Protein AF-A0A166L771-F1 (afdb_monomer_lite)

Radius of gyration: 50.21 Å; chains: 1; bounding box: 89×80×130 Å

Foldseek 3Di:
DDDDDDDDDDDDDDDPPPVCVVVVVVVCVVCVVVVVVVCCVVVVCVPPVVVVVVVVVVVVVVVVVVVVVVVVVVVVVVVVVVVVVVVVCVQLVVLVVVLVVLLVVLVVLLVVLVVVLVVLVVVLVVDPPSPVVNVVSNVVSVVVNVVSVVVSVVSVVDDSVPDPPVVPD

pLDDT: mean 78.98, std 18.2, range [34.75, 98.12]

Secondary structure (DSSP, 8-state):
---------------THHHHHHHHHHHHHHHHHHHHHHHHHHHHTTT-HHHHHHHHHHHHHHHHHHHHHHHHHHHHHHHHHHHHHHHHHHHHHHHHHHHHHHHHHHHHHHHHHHHHHHHHHHHHHHSTT-HHHHHHHHHHHHHHHHHHHHHHHHHHH-------GGG--

Structure (mmCIF, N/CA/C/O backbone):
data_AF-A0A166L771-F1
#
_entry.id   AF-A0A166L771-F1
#
loop_
_atom_site.group_PDB
_atom_site.id
_atom_site.type_symbol
_atom_site.label_atom_id
_atom_site.label_alt_id
_atom_site.label_comp_id
_atom_site.label_asym_id
_atom_site.label_entity_id
_atom_site.label_seq_id
_atom_site.pdbx_PDB_ins_code
_atom_site.Cartn_x
_atom_site.Cartn_y
_atom_site.Cartn_z
_atom_site.occupancy
_atom_site.B_iso_or_equiv
_atom_site.auth_seq_id
_atom_site.auth_comp_id
_atom_site.auth_asym_id
_atom_site.auth_atom_id
_atom_site.pdbx_PDB_model_num
ATOM 1 N N . MET A 1 1 ? -26.378 -66.349 101.270 1.00 37.62 1 MET A N 1
ATOM 2 C CA . MET A 1 1 ? -26.365 -66.558 99.804 1.00 37.62 1 MET A CA 1
ATOM 3 C C . MET A 1 1 ? -27.654 -65.952 99.250 1.00 37.62 1 MET A C 1
ATOM 5 O O . MET A 1 1 ? -28.651 -66.052 99.949 1.00 37.62 1 MET A O 1
ATOM 9 N N . LYS A 1 2 ? -27.651 -65.126 98.192 1.00 38.16 2 LYS A N 1
ATOM 10 C CA . LYS A 1 2 ? -27.269 -65.423 96.789 1.00 38.16 2 LYS A CA 1
ATOM 11 C C . LYS A 1 2 ? -28.166 -66.510 96.173 1.00 38.16 2 LYS A C 1
ATOM 13 O O . LYS A 1 2 ? -28.308 -67.548 96.805 1.00 38.16 2 LYS A O 1
ATOM 18 N N . ASP A 1 3 ? -28.743 -66.363 94.982 1.00 38.91 3 ASP A N 1
ATOM 19 C CA . ASP A 1 3 ? -28.761 -65.245 94.015 1.00 38.91 3 ASP A CA 1
ATOM 20 C C . ASP A 1 3 ? -30.059 -65.329 93.162 1.00 38.91 3 ASP A C 1
ATOM 22 O O . ASP A 1 3 ? -30.835 -66.270 93.301 1.00 38.91 3 ASP A O 1
ATOM 26 N N . ASN A 1 4 ? -30.256 -64.317 92.310 1.00 41.09 4 ASN A N 1
ATOM 27 C CA . ASN A 1 4 ? -31.117 -64.187 91.107 1.00 41.09 4 ASN A CA 1
ATOM 28 C C . ASN A 1 4 ? -31.497 -65.521 90.385 1.00 41.09 4 ASN A C 1
ATOM 30 O O . ASN A 1 4 ? -30.755 -66.492 90.466 1.00 41.09 4 ASN A O 1
ATOM 34 N N . ASN A 1 5 ? -32.544 -65.625 89.550 1.00 42.19 5 ASN A N 1
ATOM 35 C CA . ASN A 1 5 ? -32.807 -64.775 88.375 1.00 42.19 5 ASN A CA 1
ATOM 36 C C . ASN A 1 5 ? -34.107 -65.171 87.614 1.00 42.19 5 ASN A C 1
ATOM 38 O O . ASN A 1 5 ? -34.678 -66.220 87.892 1.00 42.19 5 ASN A O 1
ATOM 42 N N . ASP A 1 6 ? -34.432 -64.386 86.571 1.00 38.47 6 ASP A N 1
ATOM 43 C CA . ASP A 1 6 ? -35.231 -64.724 85.367 1.00 38.47 6 ASP A CA 1
ATOM 44 C C . ASP A 1 6 ? -36.764 -64.921 85.488 1.00 38.47 6 ASP A C 1
ATOM 46 O O . ASP A 1 6 ? -37.271 -65.390 86.499 1.00 38.47 6 ASP A O 1
ATOM 50 N N . ASN A 1 7 ? -37.590 -64.677 84.452 1.00 38.03 7 ASN A N 1
ATOM 51 C CA . ASN A 1 7 ? -37.580 -63.726 83.311 1.00 38.03 7 ASN A CA 1
ATOM 52 C C . ASN A 1 7 ? -38.923 -63.878 82.548 1.00 38.03 7 ASN A C 1
ATOM 54 O O . ASN A 1 7 ? -39.494 -64.962 82.606 1.00 38.03 7 ASN A O 1
ATOM 58 N N . SER A 1 8 ? -39.318 -62.899 81.712 1.00 38.06 8 SER A N 1
ATOM 59 C CA . SER A 1 8 ? -40.339 -63.033 80.635 1.00 38.06 8 SER A CA 1
ATOM 60 C C . SER A 1 8 ? -41.797 -63.306 81.096 1.00 38.06 8 SER A C 1
ATOM 62 O O . SER A 1 8 ? -42.036 -64.115 81.978 1.00 38.06 8 SER A O 1
ATOM 64 N N . SER A 1 9 ? -42.889 -62.754 80.551 1.00 37.44 9 SER A N 1
ATOM 65 C CA . SER A 1 9 ? -43.203 -61.641 79.624 1.00 37.44 9 SER A CA 1
ATOM 66 C C . SER A 1 9 ? -44.703 -61.263 79.880 1.00 37.44 9 SER A C 1
ATOM 68 O O . SER A 1 9 ? -45.251 -61.707 80.884 1.00 37.44 9 SER A O 1
ATOM 70 N N . ASN A 1 10 ? -45.477 -60.461 79.131 1.00 35.78 10 ASN A N 1
ATOM 71 C CA . ASN A 1 10 ? -45.336 -59.843 77.807 1.00 35.78 10 ASN A CA 1
ATOM 72 C C . ASN A 1 10 ? -46.226 -58.572 77.679 1.00 35.78 10 ASN A C 1
ATOM 74 O O . ASN A 1 10 ? -46.921 -58.174 78.611 1.00 35.78 10 ASN A O 1
ATOM 78 N N . SER A 1 11 ? -46.210 -57.945 76.503 1.00 44.88 11 SER A N 1
ATOM 79 C CA . SER A 1 11 ? -47.018 -56.789 76.083 1.00 44.88 11 SER A CA 1
ATOM 80 C C . SER A 1 11 ? -48.498 -57.114 75.798 1.00 44.88 11 SER A C 1
ATOM 82 O O . SER A 1 11 ? -48.774 -58.131 75.166 1.00 44.88 11 SER A O 1
ATOM 84 N N . ALA A 1 12 ? -49.425 -56.203 76.154 1.00 39.62 12 ALA A N 1
ATOM 85 C CA . ALA A 1 12 ? -50.276 -55.446 75.200 1.00 39.62 12 ALA A CA 1
ATOM 86 C C . ALA A 1 12 ? -51.486 -54.748 75.878 1.00 39.62 12 ALA A C 1
ATOM 88 O O . ALA A 1 12 ? -52.167 -55.354 76.699 1.00 39.62 12 ALA A O 1
ATOM 89 N N . GLY A 1 13 ? -51.826 -53.504 75.483 1.00 37.12 13 GLY A N 1
ATOM 90 C CA . GLY A 1 13 ? -53.104 -52.869 75.881 1.00 37.12 13 GLY A CA 1
ATOM 91 C C . GLY A 1 13 ? -53.150 -51.330 75.930 1.00 37.12 13 GLY A C 1
ATOM 92 O O . GLY A 1 13 ? -53.318 -50.750 76.998 1.00 37.12 13 GLY A O 1
ATOM 93 N N . GLN A 1 14 ? -53.027 -50.637 74.792 1.00 46.97 14 GLN A N 1
ATOM 94 C CA . GLN A 1 14 ? -53.091 -49.163 74.730 1.00 46.97 14 GLN A CA 1
ATOM 95 C C . GLN A 1 14 ? -54.489 -48.562 75.012 1.00 46.97 14 GLN A C 1
ATOM 97 O O . GLN A 1 14 ? -55.501 -49.047 74.510 1.00 46.97 14 GLN A O 1
ATOM 102 N N . LYS A 1 15 ? -54.515 -47.358 75.611 1.00 48.25 15 LYS A N 1
ATOM 103 C CA . LYS A 1 15 ? -55.460 -46.278 75.243 1.00 48.25 15 LYS A CA 1
ATOM 104 C C . LYS A 1 15 ? -54.693 -44.948 75.077 1.00 48.25 15 LYS A C 1
ATOM 106 O O . LYS A 1 15 ? -54.335 -44.334 76.079 1.00 48.25 15 LYS A O 1
ATOM 111 N N . PRO A 1 16 ? -54.449 -44.453 73.847 1.00 56.38 16 PRO A N 1
ATOM 112 C CA . PRO A 1 16 ? -53.457 -43.395 73.592 1.00 56.38 16 PRO A CA 1
ATOM 113 C C . PRO A 1 16 ? -53.927 -41.948 73.855 1.00 56.38 16 PRO A C 1
ATOM 115 O O . PRO A 1 16 ? -53.219 -41.003 73.520 1.00 56.38 16 PRO A O 1
ATOM 118 N N . LYS A 1 17 ? -55.112 -41.725 74.445 1.00 55.44 17 LYS A N 1
ATOM 119 C CA . LYS A 1 17 ? -55.700 -40.372 74.554 1.00 55.44 17 LYS A CA 1
ATOM 120 C C . LYS A 1 17 ? -55.174 -39.520 75.722 1.00 55.44 17 LYS A C 1
ATOM 122 O O . LYS A 1 17 ? -55.245 -38.303 75.628 1.00 55.44 17 LYS A O 1
ATOM 127 N N . SER A 1 18 ? -54.619 -40.122 76.780 1.00 57.50 18 SER A N 1
ATOM 128 C CA . SER A 1 18 ? -54.143 -39.369 77.963 1.00 57.50 18 SER A CA 1
ATOM 129 C C . SER A 1 18 ? -52.780 -38.687 77.757 1.00 57.50 18 SER A C 1
ATOM 131 O O . SER A 1 18 ? -52.520 -37.636 78.328 1.00 57.50 18 SER A O 1
ATOM 133 N N . VAL A 1 19 ? -51.916 -39.249 76.900 1.00 62.53 19 VAL A N 1
ATOM 134 C CA . VAL A 1 19 ? -50.579 -38.689 76.595 1.00 62.53 19 VAL A CA 1
ATOM 135 C C . VAL A 1 19 ? -50.634 -37.679 75.440 1.00 62.53 19 VAL A C 1
ATOM 137 O O . VAL A 1 19 ? -49.836 -36.747 75.386 1.00 62.53 19 VAL A O 1
ATOM 140 N N . LEU A 1 20 ? -51.622 -37.806 74.547 1.00 66.38 20 LEU A N 1
ATOM 141 C CA . LEU A 1 20 ? -51.830 -36.876 73.434 1.00 66.38 20 LEU A CA 1
ATOM 142 C C . LEU A 1 20 ? -52.168 -35.451 73.899 1.00 66.38 20 LEU A C 1
ATOM 144 O O . LEU A 1 20 ? -51.678 -34.498 73.305 1.00 66.38 20 LEU A O 1
ATOM 148 N N . VAL A 1 21 ? -52.959 -35.292 74.966 1.00 75.31 21 VAL A N 1
ATOM 149 C CA . VAL A 1 21 ? -53.358 -33.971 75.491 1.00 75.31 21 VAL A CA 1
ATOM 150 C C . VAL A 1 21 ? -52.162 -33.130 75.976 1.00 75.31 21 VAL A C 1
ATOM 152 O O . VAL A 1 21 ? -52.002 -32.023 75.461 1.00 75.31 21 VAL A O 1
ATOM 155 N N . PRO A 1 22 ? -51.289 -33.597 76.897 1.00 76.88 22 PRO A N 1
ATOM 156 C CA . PRO A 1 22 ? -50.129 -32.812 77.324 1.00 76.88 22 PRO A CA 1
ATOM 157 C C . PRO A 1 22 ? -49.112 -32.605 76.195 1.00 76.88 22 PRO A C 1
ATOM 159 O O . PRO A 1 22 ? -48.504 -31.540 76.127 1.00 76.88 22 PRO A O 1
ATOM 162 N N . PHE A 1 23 ? -48.955 -33.566 75.276 1.00 77.12 23 PHE A N 1
ATOM 163 C CA . PHE A 1 23 ? -48.062 -33.410 74.125 1.00 77.12 23 PHE A CA 1
ATOM 164 C C . PHE A 1 23 ? -48.550 -32.315 73.164 1.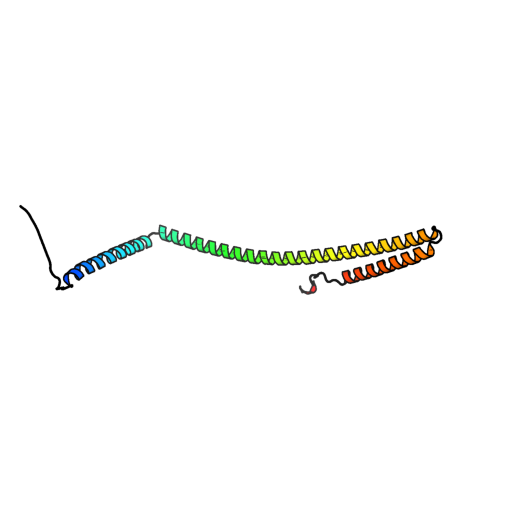00 77.12 23 PHE A C 1
ATOM 166 O O . PHE A 1 23 ? -47.772 -31.454 72.762 1.00 77.12 23 PHE A O 1
ATOM 173 N N . LEU A 1 24 ? -49.847 -32.297 72.844 1.00 79.31 24 LEU A N 1
ATOM 174 C CA . LEU A 1 24 ? -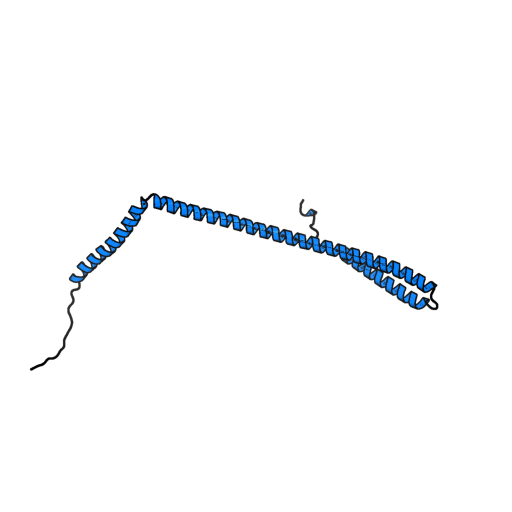50.452 -31.313 71.943 1.00 79.31 24 LEU A CA 1
ATOM 175 C C . LEU A 1 24 ? -50.511 -29.917 72.589 1.00 79.31 24 LEU A C 1
ATOM 177 O O . LEU A 1 24 ? -50.255 -28.921 71.916 1.00 79.31 24 LEU A O 1
ATOM 181 N N . LEU A 1 25 ? -50.746 -29.833 73.903 1.00 80.81 25 LEU A N 1
ATOM 182 C CA . LEU A 1 25 ? -50.681 -28.577 74.656 1.00 80.81 25 LEU A CA 1
ATOM 183 C C . LEU A 1 25 ? -49.246 -28.024 74.738 1.00 80.81 25 LEU A C 1
ATOM 185 O O . LEU A 1 25 ? -49.042 -26.828 74.541 1.00 80.81 25 LEU A O 1
ATOM 189 N N . CYS A 1 26 ? -48.243 -28.885 74.939 1.00 78.31 26 CYS A N 1
ATOM 190 C CA . CYS A 1 26 ? -46.829 -28.503 74.876 1.00 78.31 26 CYS A CA 1
ATOM 191 C C . CYS A 1 26 ? -46.417 -28.059 73.460 1.00 78.31 26 CYS A C 1
ATOM 193 O O . CYS A 1 26 ? -45.717 -27.061 73.307 1.00 78.31 26 CYS A O 1
ATOM 195 N N . PHE A 1 27 ? -46.911 -28.732 72.416 1.00 81.69 27 PHE A N 1
ATOM 196 C CA . PHE A 1 27 ? -46.676 -28.351 71.022 1.00 81.69 27 PHE A CA 1
ATOM 197 C C . PHE A 1 27 ? -47.275 -26.975 70.690 1.00 81.69 27 PHE A C 1
ATOM 199 O O . PHE A 1 27 ? -46.574 -26.127 70.143 1.00 81.69 27 PHE A O 1
ATOM 206 N N . ILE A 1 28 ? -48.528 -26.708 71.081 1.00 82.31 28 ILE A N 1
ATOM 207 C CA . ILE A 1 28 ? -49.159 -25.391 70.888 1.00 82.31 28 ILE A CA 1
ATOM 208 C C . ILE A 1 28 ? -48.436 -24.305 71.694 1.00 82.31 28 ILE A C 1
ATOM 210 O O . ILE A 1 28 ? -48.226 -23.218 71.165 1.00 82.31 28 ILE A O 1
ATOM 214 N N . LEU A 1 29 ? -47.998 -24.578 72.928 1.00 81.44 29 LEU A N 1
ATOM 215 C CA . LEU A 1 29 ? -47.201 -23.618 73.702 1.00 81.44 29 LEU A CA 1
ATOM 216 C C . LEU A 1 29 ? -45.814 -23.375 73.091 1.00 81.44 29 LEU A C 1
ATOM 218 O O . LEU A 1 29 ? -45.359 -22.239 73.081 1.00 81.44 29 LEU A O 1
ATOM 222 N N . SER A 1 30 ? -45.153 -24.398 72.547 1.00 80.62 30 SER A N 1
ATOM 223 C CA . SER A 1 30 ? -43.831 -24.269 71.922 1.00 80.62 30 SER A CA 1
ATOM 224 C C . SER A 1 30 ? -43.893 -23.496 70.600 1.00 80.62 30 SER A C 1
ATOM 226 O O . SER A 1 30 ? -43.165 -22.518 70.420 1.00 80.62 30 SER A O 1
ATOM 228 N N . VAL A 1 31 ? -44.813 -23.870 69.704 1.00 81.62 31 VAL A N 1
ATOM 229 C CA . VAL A 1 31 ? -45.034 -23.176 68.424 1.00 81.62 31 VAL A CA 1
ATOM 230 C C . VAL A 1 31 ? -45.615 -21.779 68.658 1.00 81.62 31 VAL A C 1
ATOM 232 O O . VAL A 1 31 ? -45.196 -20.826 68.007 1.00 81.62 31 VAL A O 1
ATOM 235 N N . GLY A 1 32 ? -46.520 -21.628 69.628 1.00 79.12 32 GLY A N 1
ATOM 236 C CA . GLY A 1 32 ? -47.106 -20.347 70.023 1.00 79.12 32 GLY A CA 1
ATOM 237 C C . GLY A 1 32 ? -46.0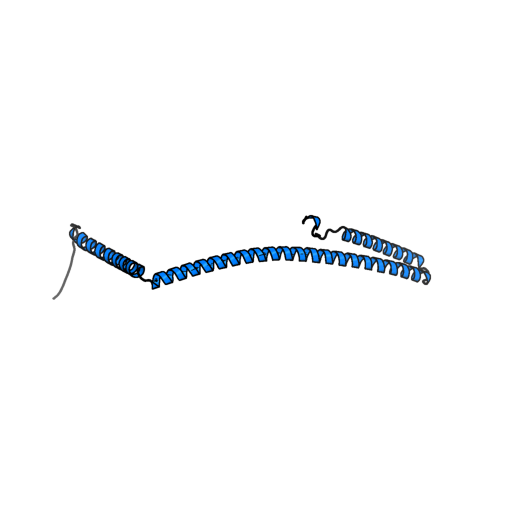98 -19.396 70.668 1.00 79.12 32 GLY A C 1
ATOM 238 O O . GLY A 1 32 ? -46.096 -18.215 70.339 1.00 79.12 32 GLY A O 1
ATOM 239 N N . ALA A 1 33 ? -45.190 -19.889 71.516 1.00 79.44 33 ALA A N 1
ATOM 240 C CA . ALA A 1 33 ? -44.099 -19.083 72.060 1.00 79.44 33 ALA A CA 1
ATOM 241 C C . ALA A 1 33 ? -43.088 -18.703 70.969 1.00 79.44 33 ALA A C 1
ATOM 243 O O . ALA A 1 33 ? -42.735 -17.536 70.857 1.00 79.44 33 ALA A O 1
ATOM 244 N N . SER A 1 34 ? -42.661 -19.642 70.119 1.00 78.81 34 SER A N 1
ATOM 245 C CA . SER A 1 34 ? -41.706 -19.357 69.038 1.00 78.81 34 SER A CA 1
ATOM 246 C C . SER A 1 34 ? -42.270 -18.371 68.006 1.00 78.81 34 SER A C 1
ATOM 248 O O . SER A 1 34 ? -41.624 -17.369 67.686 1.00 78.81 34 SER A O 1
ATOM 250 N N . GLY A 1 35 ? -43.503 -18.601 67.544 1.00 78.25 35 GLY A N 1
ATOM 251 C CA . GLY A 1 35 ? -44.214 -17.715 66.624 1.00 78.25 35 GLY A CA 1
ATOM 252 C C . GLY A 1 35 ? -44.571 -16.374 67.262 1.00 78.25 35 GLY A C 1
ATOM 253 O O . GLY A 1 35 ? -44.394 -15.338 66.630 1.00 78.25 35 GLY A O 1
ATOM 254 N N . GLY A 1 36 ? -44.997 -16.374 68.527 1.00 78.25 36 GLY A N 1
ATOM 255 C CA . GLY A 1 36 ? -45.320 -15.169 69.291 1.00 78.25 36 GLY A CA 1
ATOM 256 C C . GLY A 1 36 ? -44.102 -14.288 69.562 1.00 78.25 36 GLY A C 1
ATOM 257 O O . GLY A 1 36 ? -44.182 -13.085 69.351 1.00 78.25 36 GLY A O 1
ATOM 258 N N . ILE A 1 37 ? -42.959 -14.867 69.943 1.00 76.06 37 ILE A N 1
ATOM 259 C CA . ILE A 1 37 ? -41.695 -14.135 70.134 1.00 76.06 37 ILE A CA 1
ATOM 260 C C . ILE A 1 37 ? -41.180 -13.600 68.793 1.00 76.06 37 ILE A C 1
ATOM 262 O O . ILE A 1 37 ? -40.786 -12.440 68.719 1.00 76.06 37 ILE A O 1
ATOM 266 N N . SER A 1 38 ? -41.237 -14.396 67.720 1.00 78.25 38 SER A N 1
ATOM 267 C CA . SER A 1 38 ? -40.838 -13.945 66.376 1.00 78.25 38 SER A CA 1
ATOM 268 C C . SER A 1 38 ? -41.732 -12.814 65.858 1.00 78.25 38 SER A C 1
ATOM 270 O O . SER A 1 38 ? -41.230 -11.825 65.330 1.00 78.25 38 SER A O 1
ATOM 272 N N . TYR A 1 39 ? -43.051 -12.923 66.045 1.00 80.00 39 TYR A N 1
ATOM 273 C CA . TYR A 1 39 ? -44.005 -11.879 65.675 1.00 80.00 39 TYR A CA 1
ATOM 274 C C . TYR A 1 39 ? -43.828 -10.625 66.535 1.00 80.00 39 TYR A C 1
ATOM 276 O O . TYR A 1 39 ? -43.833 -9.525 65.997 1.00 80.00 39 TYR A O 1
ATOM 284 N N . PHE A 1 40 ? -43.619 -10.773 67.847 1.00 78.12 40 PHE A N 1
ATOM 285 C CA . PHE A 1 40 ? -43.377 -9.656 68.759 1.00 78.12 40 PHE A CA 1
ATOM 286 C C . PHE A 1 40 ? -42.074 -8.924 68.423 1.00 78.12 40 PHE A C 1
ATOM 288 O O . PHE A 1 40 ? -42.103 -7.709 68.290 1.00 78.12 40 PHE A O 1
ATOM 295 N N . LEU A 1 41 ? -40.968 -9.635 68.174 1.00 72.19 41 LEU A N 1
ATOM 296 C CA . LEU A 1 41 ? -39.713 -9.029 67.711 1.00 72.19 41 LEU A CA 1
ATOM 297 C C . LEU A 1 41 ? -39.908 -8.271 66.391 1.00 72.19 41 LEU A C 1
ATOM 299 O O . LEU A 1 41 ? -39.594 -7.090 66.313 1.00 72.19 41 LEU A O 1
ATOM 303 N N . VAL A 1 42 ? -40.497 -8.909 65.374 1.00 71.56 42 VAL A N 1
ATOM 304 C CA . VAL A 1 42 ? -40.746 -8.263 64.072 1.00 71.56 42 VAL A CA 1
ATOM 305 C C . VAL A 1 42 ? -41.734 -7.097 64.180 1.00 71.56 42 VAL A C 1
ATOM 307 O O . VAL A 1 42 ? -41.620 -6.144 63.416 1.00 71.56 42 VAL A O 1
ATOM 310 N N . SER A 1 43 ? -42.705 -7.143 65.095 1.00 67.00 43 SER A N 1
ATOM 311 C CA . SER A 1 43 ? -43.682 -6.065 65.271 1.00 67.00 43 SER A CA 1
ATOM 312 C C . SER A 1 43 ? -43.143 -4.915 66.123 1.00 67.00 43 SER A C 1
ATOM 314 O O . SER A 1 43 ? -43.437 -3.774 65.803 1.00 67.00 43 SER A O 1
ATOM 316 N N . SER A 1 44 ? -42.316 -5.176 67.140 1.00 62.41 44 SER A N 1
ATOM 317 C CA . SER A 1 44 ? -41.615 -4.132 67.901 1.00 62.41 44 SER A CA 1
ATOM 318 C C . SER A 1 44 ? -40.501 -3.466 67.094 1.00 62.41 44 SER A C 1
ATOM 320 O O . SER A 1 44 ? -40.248 -2.285 67.289 1.00 62.41 44 SER A O 1
ATOM 322 N N . SER A 1 45 ? -39.866 -4.182 66.160 1.00 59.47 45 SER A N 1
ATOM 323 C CA . SER A 1 45 ? -38.877 -3.605 65.239 1.00 59.47 45 SER A CA 1
ATOM 324 C C . SER A 1 45 ? -39.488 -2.918 64.010 1.00 59.47 45 SER A C 1
ATOM 326 O O . SER A 1 45 ? -38.761 -2.269 63.268 1.00 59.47 45 SER A O 1
ATOM 328 N N . LYS A 1 46 ? -40.801 -3.036 63.764 1.00 58.03 46 LYS A N 1
ATOM 329 C CA . LYS A 1 46 ? -41.486 -2.283 62.691 1.00 58.03 46 LYS A CA 1
ATOM 330 C C . LYS A 1 46 ? -41.715 -0.818 63.040 1.00 58.03 46 LYS A C 1
ATOM 332 O O . LYS A 1 46 ? -41.727 0.004 62.134 1.00 58.03 46 LYS A O 1
ATOM 337 N N . ASP A 1 47 ? -41.845 -0.519 64.328 1.00 58.16 47 ASP A N 1
ATOM 338 C CA . ASP A 1 47 ? -41.960 0.845 64.849 1.00 58.16 47 ASP A CA 1
ATOM 339 C C . ASP A 1 47 ? -40.580 1.436 65.219 1.00 58.16 47 ASP A C 1
ATOM 341 O O . ASP A 1 47 ? -40.504 2.488 65.853 1.00 58.16 47 ASP A O 1
ATOM 345 N N . ASP A 1 48 ? -39.481 0.763 64.845 1.00 60.94 48 ASP A N 1
ATOM 346 C CA . ASP A 1 48 ? -38.112 1.239 65.054 1.00 60.94 48 ASP A CA 1
ATOM 347 C C . ASP A 1 48 ? -37.661 2.131 63.874 1.00 60.94 48 ASP A C 1
ATOM 349 O O . ASP A 1 48 ? -37.357 1.619 62.785 1.00 60.94 48 ASP A O 1
ATOM 353 N N . PRO A 1 49 ? -37.572 3.464 64.063 1.00 62.59 49 PRO A N 1
ATOM 354 C CA . PRO A 1 49 ? -37.167 4.379 63.000 1.00 62.59 49 PRO A CA 1
ATOM 355 C C . PRO A 1 49 ? -35.708 4.167 62.570 1.00 62.59 49 PRO A C 1
ATOM 357 O O . PRO A 1 49 ? -35.334 4.554 61.459 1.00 62.59 49 PRO A O 1
ATOM 360 N N . GLU A 1 50 ? -34.861 3.547 63.401 1.00 67.50 50 GLU A N 1
ATOM 361 C CA . GLU A 1 50 ? -33.488 3.225 63.018 1.00 67.50 50 GLU A CA 1
ATOM 362 C C . GLU A 1 50 ? -33.470 2.117 61.956 1.00 67.50 50 GLU A C 1
ATOM 364 O O . GLU A 1 50 ? -32.755 2.250 60.953 1.00 67.50 50 GLU A O 1
ATOM 369 N N . LEU A 1 51 ? -34.319 1.091 62.102 1.00 68.50 51 LEU A N 1
ATOM 370 C CA . LEU A 1 51 ? -34.440 -0.008 61.142 1.00 68.50 51 LEU A CA 1
ATOM 371 C C . LEU A 1 51 ? -35.030 0.461 59.804 1.00 68.50 51 LEU A C 1
ATOM 373 O O . LEU A 1 51 ? -34.465 0.145 58.756 1.00 68.50 51 LEU A O 1
ATOM 377 N N . GLU A 1 52 ? -36.098 1.265 59.813 1.00 69.88 52 GLU A N 1
ATOM 378 C CA . GLU A 1 52 ? -36.694 1.825 58.586 1.00 69.88 52 GLU A CA 1
ATOM 379 C C . GLU A 1 52 ? -35.718 2.773 57.859 1.00 69.88 52 GLU A C 1
ATOM 381 O O . GLU A 1 52 ? -35.525 2.682 56.637 1.00 69.88 52 GLU A O 1
ATOM 386 N N . SER A 1 53 ? -34.998 3.625 58.604 1.00 71.50 53 SER A N 1
ATOM 387 C CA . SER A 1 53 ? -33.944 4.477 58.029 1.00 71.50 53 SER 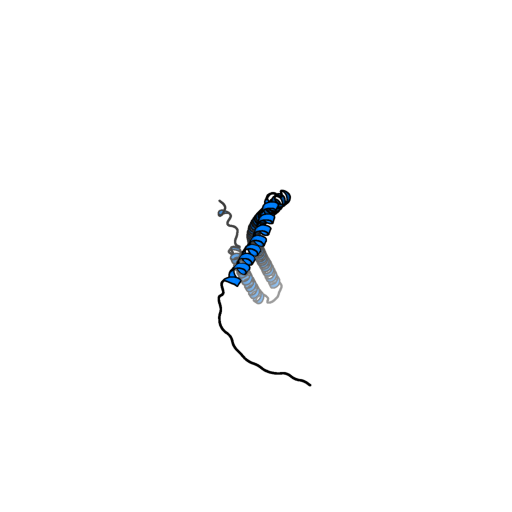A CA 1
ATOM 388 C C . SER A 1 53 ? -32.780 3.667 57.453 1.00 71.50 53 SER A C 1
ATOM 390 O O . SER A 1 53 ? -32.056 4.147 56.582 1.00 71.50 53 SER A O 1
ATOM 392 N N . THR A 1 54 ? -32.556 2.455 57.958 1.00 75.56 54 THR A N 1
ATOM 393 C CA . THR A 1 54 ? -31.482 1.566 57.514 1.00 75.56 54 THR A CA 1
ATOM 394 C C . THR A 1 54 ? -31.906 0.789 56.272 1.00 75.56 54 THR A C 1
ATOM 396 O O . THR A 1 54 ? -31.147 0.749 55.303 1.00 75.56 54 THR A O 1
ATOM 399 N N . LEU A 1 55 ? -33.136 0.267 56.236 1.00 76.50 55 LEU A N 1
ATOM 400 C CA . LEU A 1 55 ? -33.699 -0.411 55.066 1.00 76.50 55 LEU A CA 1
ATOM 401 C C . LEU A 1 55 ? -33.746 0.525 53.847 1.00 76.50 55 LEU A C 1
ATOM 403 O O . LEU A 1 55 ? -33.222 0.190 52.788 1.00 76.50 55 LEU A O 1
ATOM 407 N N . SER A 1 56 ? -34.251 1.749 54.029 1.00 77.44 56 SER A N 1
ATOM 408 C CA . SER A 1 56 ? -34.303 2.766 52.968 1.00 77.44 56 SER A CA 1
ATOM 409 C C . SER A 1 56 ? -32.914 3.199 52.470 1.00 77.44 56 SER A C 1
ATOM 411 O O . SER A 1 56 ? -32.737 3.426 51.272 1.00 77.44 56 SER A O 1
ATOM 413 N N . LYS A 1 57 ? -31.887 3.239 53.336 1.00 80.50 57 LYS A N 1
ATOM 414 C CA . LYS A 1 57 ? -30.480 3.428 52.914 1.00 80.50 57 LYS A CA 1
ATOM 415 C C . LYS A 1 57 ? -29.964 2.255 52.074 1.00 80.50 57 LYS A C 1
ATOM 417 O O . LYS A 1 57 ? -29.175 2.486 51.155 1.00 80.50 57 LYS A O 1
ATOM 422 N N . TYR A 1 58 ? -30.368 1.018 52.370 1.00 76.44 58 TYR A N 1
ATOM 423 C CA . TYR A 1 58 ? -30.003 -0.148 51.563 1.00 76.44 58 TYR A CA 1
ATOM 424 C C . TYR A 1 58 ? -30.710 -0.145 50.202 1.00 76.44 58 TYR A C 1
ATOM 426 O O . TYR A 1 58 ? -30.027 -0.309 49.193 1.00 76.44 58 TYR A O 1
ATOM 434 N N . ASP A 1 59 ? -32.010 0.149 50.136 1.00 81.06 59 ASP A N 1
ATOM 435 C CA . ASP A 1 59 ? -32.742 0.277 48.865 1.00 81.06 59 ASP A CA 1
ATOM 436 C C . ASP A 1 59 ? -32.205 1.425 47.996 1.00 81.06 59 ASP A C 1
ATOM 438 O O . ASP A 1 59 ? -32.020 1.265 46.785 1.00 81.06 59 ASP A O 1
ATOM 442 N N . ALA A 1 60 ? -31.859 2.564 48.607 1.00 83.31 60 ALA A N 1
ATOM 443 C CA . ALA A 1 60 ? -31.197 3.668 47.915 1.00 83.31 60 ALA A CA 1
ATOM 444 C C . ALA A 1 60 ? -29.833 3.245 47.338 1.00 83.31 60 ALA A C 1
ATOM 446 O O . ALA A 1 60 ? -29.540 3.547 46.182 1.00 83.31 60 ALA A O 1
ATOM 447 N N . ARG A 1 61 ? -29.020 2.487 48.094 1.00 81.75 61 ARG A N 1
ATOM 448 C CA . ARG A 1 61 ? -27.743 1.932 47.605 1.00 81.75 61 ARG A CA 1
ATOM 449 C C . ARG A 1 61 ? -27.931 0.893 46.500 1.00 81.75 61 ARG A C 1
ATOM 451 O O . ARG A 1 61 ? -27.161 0.903 45.547 1.00 81.75 61 ARG A O 1
ATOM 458 N N . ILE A 1 62 ? -28.929 0.014 46.592 1.00 85.69 62 ILE A N 1
ATOM 459 C CA . ILE A 1 62 ? -29.239 -0.967 45.538 1.00 85.69 62 ILE A CA 1
ATOM 460 C C . ILE A 1 62 ? -29.647 -0.238 44.253 1.00 85.69 62 ILE A C 1
ATOM 462 O O . ILE A 1 62 ? -29.148 -0.561 43.176 1.00 85.69 62 ILE A O 1
ATOM 466 N N . THR A 1 63 ? -30.493 0.786 44.370 1.00 86.31 63 THR A N 1
ATOM 467 C CA . THR A 1 63 ? -30.937 1.615 43.241 1.00 86.31 63 THR A CA 1
ATOM 468 C C . THR A 1 63 ? -29.770 2.382 42.611 1.00 86.31 63 THR A C 1
ATOM 470 O O . THR A 1 63 ? -29.639 2.403 41.388 1.00 86.31 63 THR A O 1
ATOM 473 N N . ASP A 1 64 ? -28.882 2.963 43.423 1.00 90.38 64 ASP A N 1
ATOM 474 C CA . ASP A 1 64 ? -27.674 3.650 42.953 1.00 90.38 64 ASP A CA 1
ATOM 475 C C . ASP A 1 64 ? -26.712 2.692 42.229 1.00 90.38 64 ASP A C 1
ATOM 477 O O . ASP A 1 64 ? -26.295 2.969 41.106 1.00 90.38 64 ASP A O 1
ATOM 481 N N . VAL A 1 65 ? -26.460 1.501 42.788 1.00 86.88 65 VAL A N 1
ATOM 482 C CA . VAL A 1 65 ? -25.646 0.454 42.142 1.00 86.88 65 VAL A CA 1
ATOM 483 C C . VAL A 1 65 ? -26.267 -0.012 40.821 1.00 86.88 65 VAL A C 1
ATOM 485 O O . VAL A 1 65 ? -25.550 -0.147 39.831 1.00 86.88 65 VAL A O 1
ATOM 488 N N . GLN A 1 66 ? -27.589 -0.202 40.749 1.00 87.44 66 GLN A N 1
ATOM 489 C CA . GLN A 1 66 ? -28.276 -0.552 39.498 1.00 87.44 66 GLN A CA 1
ATOM 490 C C . GLN A 1 66 ? -28.183 0.565 38.447 1.00 87.44 66 GLN A C 1
ATOM 492 O O . GLN A 1 66 ? -27.993 0.288 37.259 1.00 87.44 66 GLN A O 1
ATOM 497 N N . ASN A 1 67 ? -28.294 1.828 38.861 1.00 89.19 67 ASN A N 1
ATOM 498 C CA . ASN A 1 67 ? -28.151 2.980 37.972 1.00 89.19 67 ASN A CA 1
ATOM 499 C C . ASN A 1 67 ? -26.704 3.137 37.484 1.00 89.19 67 ASN A C 1
ATOM 501 O O . ASN A 1 67 ? -26.483 3.358 36.292 1.00 89.19 67 ASN A O 1
ATOM 505 N N . ALA A 1 68 ? -25.721 2.941 38.365 1.00 86.56 68 ALA A N 1
ATOM 506 C CA . ALA A 1 68 ? -24.311 2.883 38.007 1.00 86.56 68 ALA A CA 1
ATOM 507 C C . ALA A 1 68 ? -24.039 1.740 37.018 1.00 86.56 68 ALA A C 1
ATOM 509 O O . ALA A 1 68 ? -23.418 1.972 35.985 1.00 86.56 68 ALA A O 1
ATOM 510 N N . GLN A 1 69 ? -24.574 0.538 37.253 1.00 82.62 69 GLN A N 1
ATOM 511 C CA . GLN A 1 69 ? -24.425 -0.608 36.352 1.00 82.62 69 GLN A CA 1
ATOM 512 C C . GLN A 1 69 ? -25.009 -0.334 34.957 1.00 82.62 69 GLN A C 1
ATOM 514 O O . GLN A 1 69 ? -24.324 -0.580 33.966 1.00 82.62 69 GLN A O 1
ATOM 519 N N . LYS A 1 70 ? -26.213 0.252 34.858 1.00 88.81 70 LYS A N 1
ATOM 520 C CA . LYS A 1 70 ? -26.793 0.699 33.573 1.00 88.81 70 LYS A CA 1
ATOM 521 C C . LYS A 1 70 ? -25.929 1.763 32.890 1.00 88.81 70 LYS A C 1
ATOM 523 O O . LYS A 1 70 ? -25.722 1.728 31.679 1.00 88.81 70 LYS A O 1
ATOM 528 N N . LYS A 1 71 ? -25.394 2.715 33.661 1.00 89.31 71 LYS A N 1
ATOM 529 C CA . LYS A 1 71 ? -24.485 3.750 33.152 1.00 89.31 71 LYS A CA 1
ATOM 530 C C . LYS A 1 71 ? -23.166 3.149 32.652 1.00 89.31 71 LYS A C 1
ATOM 532 O O . LYS A 1 71 ? -22.615 3.647 31.674 1.00 89.31 71 LYS A O 1
ATOM 537 N N . TYR A 1 72 ? -22.649 2.098 33.287 1.00 85.25 72 TYR A N 1
ATOM 538 C CA . TYR A 1 72 ? -21.457 1.388 32.822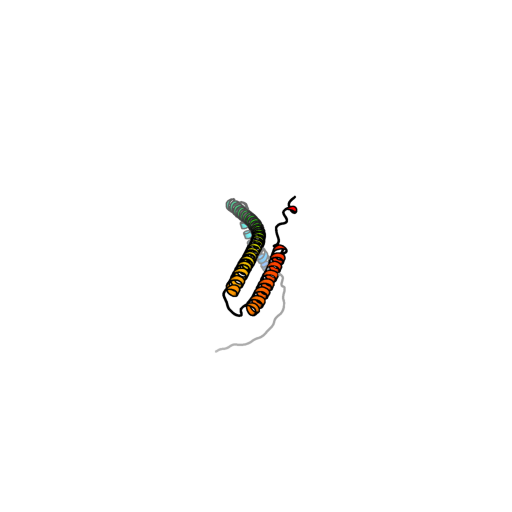 1.00 85.25 72 TYR A CA 1
ATOM 539 C C . TYR A 1 72 ? -21.740 0.535 31.584 1.00 85.25 72 TYR A C 1
ATOM 541 O O . TYR A 1 72 ? -20.952 0.613 30.649 1.00 85.25 72 TYR A O 1
ATOM 549 N N . SER A 1 73 ? -22.866 -0.184 31.504 1.00 86.75 73 SER A N 1
ATOM 550 C CA . SER A 1 73 ? -23.211 -0.950 30.295 1.00 86.75 73 SER A CA 1
ATOM 551 C C . SER A 1 73 ? -23.365 -0.042 29.071 1.00 86.75 73 SER A C 1
ATOM 553 O O . SER A 1 73 ? -22.773 -0.318 28.038 1.00 86.75 73 SER A O 1
ATOM 555 N N . LEU A 1 74 ? -24.038 1.108 29.207 1.00 89.25 74 LEU A N 1
ATOM 556 C CA . LEU A 1 74 ? -24.151 2.098 28.125 1.00 89.25 74 LEU A CA 1
ATOM 557 C C . LEU A 1 74 ? -22.804 2.725 27.722 1.00 89.25 74 LEU A C 1
ATOM 559 O O . LEU A 1 74 ? -22.627 3.102 26.566 1.00 89.25 74 LEU A O 1
ATOM 563 N N . GLN A 1 75 ? -21.858 2.859 28.658 1.00 87.00 75 GLN A N 1
ATOM 564 C CA . GLN A 1 75 ? -20.500 3.315 28.341 1.00 87.00 75 GLN A CA 1
ATOM 565 C C . GLN A 1 75 ? -19.687 2.229 27.631 1.00 87.00 75 GLN A C 1
ATOM 567 O O . GLN A 1 75 ? -18.972 2.561 26.695 1.00 87.00 75 GLN A O 1
ATOM 572 N N . ILE A 1 76 ? -19.817 0.960 28.031 1.00 89.31 76 ILE A N 1
ATOM 573 C CA . ILE A 1 76 ? -19.165 -0.179 27.367 1.00 89.31 76 ILE A CA 1
ATOM 574 C C . ILE A 1 76 ? -19.697 -0.316 25.934 1.00 89.31 76 ILE A C 1
ATOM 576 O O . ILE A 1 76 ? -18.908 -0.234 25.000 1.00 89.31 76 ILE A O 1
ATOM 580 N N . ASP A 1 77 ? -21.022 -0.355 25.747 1.00 91.44 77 ASP A N 1
ATOM 581 C CA . ASP A 1 77 ? -21.670 -0.402 24.425 1.00 91.44 77 ASP A CA 1
ATOM 582 C C . ASP A 1 77 ? -21.243 0.755 23.507 1.00 91.44 77 ASP A C 1
ATOM 584 O O . ASP A 1 77 ? -21.222 0.611 22.282 1.00 91.44 77 ASP A O 1
ATOM 588 N N . LYS A 1 78 ? -20.953 1.932 24.081 1.00 90.19 78 LYS A N 1
ATOM 589 C CA . LYS A 1 78 ? -20.423 3.072 23.330 1.00 90.19 78 LYS A CA 1
ATOM 590 C C . LYS A 1 78 ? -18.946 2.871 22.983 1.00 90.19 78 LYS A C 1
ATOM 592 O O . LYS A 1 78 ? -18.585 3.027 21.825 1.00 90.19 78 LYS A O 1
ATOM 597 N N . ILE A 1 79 ? -18.112 2.512 23.959 1.00 87.75 79 ILE A N 1
ATOM 598 C CA . ILE A 1 79 ? -16.673 2.284 23.764 1.00 87.75 79 ILE A CA 1
ATOM 599 C C . ILE A 1 79 ? -16.427 1.183 22.725 1.00 87.75 79 ILE A C 1
ATOM 601 O O . ILE A 1 79 ? -15.526 1.330 21.903 1.00 87.75 79 ILE A O 1
ATOM 605 N N . ASP A 1 80 ? -17.234 0.122 22.711 1.00 87.81 80 ASP A N 1
ATOM 606 C CA . ASP A 1 80 ? -17.117 -0.951 21.722 1.00 87.81 80 ASP A CA 1
ATOM 607 C C . ASP A 1 80 ? -17.448 -0.461 20.302 1.00 87.81 80 ASP A C 1
ATOM 609 O O . ASP A 1 80 ? -16.693 -0.749 19.372 1.00 87.81 80 ASP A O 1
ATOM 613 N N . LYS A 1 81 ? -18.491 0.364 20.129 1.00 87.06 81 LYS A N 1
ATOM 614 C CA . LYS A 1 81 ? -18.823 0.991 18.832 1.00 87.06 81 LYS A CA 1
ATOM 615 C C . LYS A 1 81 ? -17.742 1.965 18.368 1.00 87.06 81 LYS A C 1
ATOM 617 O O . LYS A 1 81 ? -17.261 1.839 17.244 1.00 87.06 81 LYS A O 1
ATOM 622 N N . ASP A 1 82 ? -17.313 2.872 19.246 1.00 82.62 82 ASP A N 1
ATOM 623 C CA . ASP A 1 82 ? -16.237 3.832 18.972 1.00 82.62 82 ASP A CA 1
ATOM 624 C C . ASP A 1 82 ? -14.921 3.084 18.616 1.00 82.62 82 ASP A C 1
ATOM 626 O O . ASP A 1 82 ? -14.146 3.519 17.763 1.00 82.62 82 ASP A O 1
ATOM 630 N N . SER A 1 83 ? -14.679 1.913 19.224 1.00 84.44 83 SER A N 1
ATOM 631 C CA . SER A 1 83 ? -13.538 1.020 18.957 1.00 84.44 83 SER A CA 1
ATOM 632 C C . SER A 1 83 ? -13.632 0.307 17.604 1.00 84.44 83 SER A C 1
ATOM 634 O O . SER A 1 83 ? -12.622 0.196 16.904 1.00 84.44 83 SER A O 1
ATOM 636 N N . GLU A 1 84 ? -14.810 -0.178 17.204 1.00 81.44 84 GLU A N 1
ATOM 637 C CA . GLU A 1 84 ? -15.022 -0.750 15.867 1.00 81.44 84 GLU A CA 1
ATOM 638 C C . GLU A 1 84 ? -14.879 0.301 14.762 1.00 81.44 84 GLU A C 1
ATOM 640 O O . GLU A 1 84 ? -14.174 0.053 13.781 1.00 81.44 84 GLU A O 1
ATOM 645 N N . GLU A 1 85 ? -15.449 1.493 14.950 1.00 78.94 85 GLU A N 1
ATOM 646 C CA . GLU A 1 85 ? -15.297 2.615 14.021 1.00 78.94 85 GLU A CA 1
ATOM 647 C C . GLU A 1 85 ? -13.823 3.052 13.900 1.00 78.94 85 GLU A C 1
ATOM 649 O O . GLU A 1 85 ? -13.296 3.188 12.793 1.00 78.94 85 GLU A O 1
ATOM 654 N N . LEU A 1 86 ? -13.095 3.170 15.017 1.00 74.31 86 LEU A N 1
ATOM 655 C CA . LEU A 1 86 ? -11.670 3.508 14.990 1.00 74.31 86 LEU A CA 1
ATOM 656 C C . LEU A 1 86 ? -10.823 2.431 14.289 1.00 74.31 86 LEU A C 1
ATOM 658 O O . LEU A 1 86 ? -9.931 2.767 13.505 1.00 74.31 86 LEU A O 1
ATOM 662 N N . LYS A 1 87 ? -11.102 1.138 14.516 1.00 76.25 87 LYS A N 1
ATOM 663 C CA . LYS A 1 87 ? -10.452 0.027 13.789 1.00 76.25 87 LYS A CA 1
ATOM 664 C C . LYS A 1 87 ? -10.735 0.098 12.289 1.00 76.25 87 LYS A C 1
ATOM 666 O O . LYS A 1 87 ? -9.834 -0.176 11.494 1.00 76.25 87 LYS A O 1
ATOM 671 N N . LEU A 1 88 ? -11.956 0.469 11.905 1.00 75.31 88 LEU A N 1
ATOM 672 C CA . LEU A 1 88 ? -12.362 0.641 10.514 1.00 7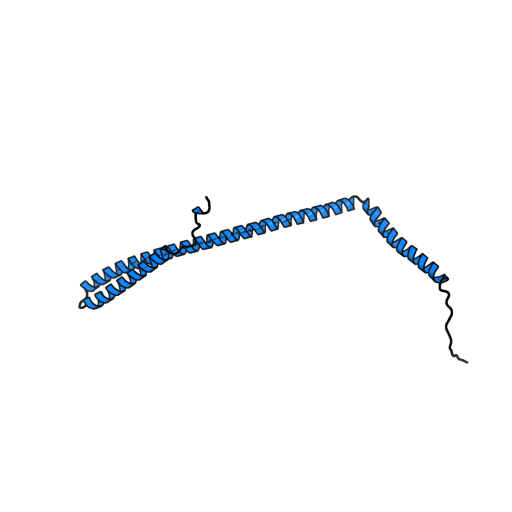5.31 88 LEU A CA 1
ATOM 673 C C . LEU A 1 88 ? -11.548 1.766 9.853 1.00 75.31 88 LEU A C 1
ATOM 675 O O . LEU A 1 88 ? -10.853 1.509 8.867 1.00 75.31 88 LEU A O 1
ATOM 679 N N . TYR A 1 89 ? -11.515 2.968 10.442 1.00 72.69 89 TYR A N 1
ATOM 680 C CA . TYR A 1 89 ? -10.698 4.079 9.931 1.00 72.69 89 TYR A CA 1
ATOM 681 C C . TYR A 1 89 ? -9.203 3.751 9.887 1.00 72.69 89 TYR A C 1
ATOM 683 O O . TYR A 1 89 ? -8.551 4.039 8.884 1.00 72.69 89 TYR A O 1
ATOM 691 N N . LEU A 1 90 ? -8.649 3.107 10.921 1.00 72.00 90 LEU A N 1
ATOM 692 C CA . LEU A 1 90 ? -7.248 2.670 10.932 1.00 72.00 90 LEU A CA 1
ATOM 693 C C . LEU A 1 90 ? -6.948 1.709 9.777 1.00 72.00 90 LEU A C 1
ATOM 695 O O . LEU A 1 90 ? -5.926 1.858 9.103 1.00 72.00 90 LEU A O 1
ATOM 699 N N . ARG A 1 91 ? -7.841 0.752 9.501 1.00 74.56 91 ARG A N 1
ATOM 700 C CA . ARG A 1 91 ? -7.695 -0.203 8.395 1.00 74.56 91 ARG A CA 1
ATOM 701 C C . ARG A 1 91 ? -7.776 0.480 7.027 1.00 74.56 91 ARG A C 1
ATOM 703 O O . ARG A 1 91 ? -6.963 0.170 6.161 1.00 74.56 91 ARG A O 1
ATOM 710 N N . HIS A 1 92 ? -8.701 1.418 6.828 1.00 76.56 92 HIS A N 1
ATOM 711 C CA . HIS A 1 92 ? -8.827 2.158 5.565 1.00 76.56 92 HIS A CA 1
ATOM 712 C C . HIS A 1 92 ? -7.667 3.128 5.331 1.00 76.56 92 HIS A C 1
ATOM 714 O O . HIS A 1 92 ? -7.099 3.163 4.236 1.00 76.56 92 HIS A O 1
ATOM 720 N N . SER A 1 93 ? -7.272 3.867 6.370 1.00 75.50 93 SER A N 1
ATOM 721 C CA . SER A 1 93 ? -6.147 4.803 6.336 1.00 75.50 93 SER A CA 1
ATOM 722 C C . SER A 1 93 ? -4.832 4.076 6.046 1.00 75.50 93 SER A C 1
ATOM 724 O O . SER A 1 93 ? -4.126 4.436 5.106 1.00 75.50 93 SER A O 1
ATOM 726 N N . SER A 1 94 ? -4.541 2.980 6.760 1.00 82.25 94 SER A N 1
ATOM 727 C CA . SER A 1 94 ? -3.330 2.178 6.521 1.00 82.25 94 SER A CA 1
ATOM 728 C C . SER A 1 94 ? -3.318 1.492 5.151 1.00 82.25 94 SER A C 1
ATOM 730 O O . SER A 1 94 ? -2.283 1.504 4.487 1.00 82.25 94 SER A O 1
ATOM 732 N N . ALA A 1 95 ? -4.450 0.955 4.676 1.00 85.12 95 ALA A N 1
ATOM 733 C CA . ALA A 1 95 ? -4.541 0.362 3.339 1.00 85.12 95 ALA A CA 1
ATOM 734 C C . ALA A 1 95 ? -4.325 1.401 2.224 1.00 85.12 95 ALA A C 1
ATOM 736 O O . ALA A 1 95 ? -3.595 1.139 1.269 1.00 85.12 95 ALA A O 1
ATOM 737 N N . THR A 1 96 ? -4.916 2.591 2.360 1.00 85.56 96 THR A N 1
ATOM 738 C CA . THR A 1 96 ? -4.762 3.694 1.396 1.00 85.56 96 THR A CA 1
ATOM 739 C C . THR A 1 96 ? -3.345 4.274 1.428 1.00 85.56 96 THR A C 1
ATOM 741 O O . THR A 1 96 ? -2.742 4.485 0.377 1.00 85.56 96 THR A O 1
ATOM 744 N N . ALA A 1 97 ? -2.755 4.447 2.615 1.00 85.88 97 ALA A N 1
ATOM 745 C CA . ALA A 1 97 ? -1.359 4.854 2.759 1.00 85.88 97 ALA A CA 1
ATOM 746 C C . ALA A 1 97 ? -0.400 3.837 2.116 1.00 85.88 97 ALA A C 1
ATOM 748 O O . ALA A 1 97 ? 0.496 4.229 1.371 1.00 85.88 97 ALA A O 1
ATOM 749 N N . LEU A 1 98 ? -0.620 2.534 2.332 1.00 88.69 98 LEU A N 1
ATOM 750 C CA . LEU A 1 98 ? 0.176 1.473 1.713 1.00 88.69 98 LEU A CA 1
ATOM 751 C C . LEU A 1 98 ? 0.031 1.459 0.183 1.00 88.69 98 LEU A C 1
ATOM 753 O O . LEU A 1 98 ? 1.043 1.373 -0.507 1.00 88.69 98 LEU A O 1
ATOM 757 N N . LYS A 1 99 ? -1.189 1.607 -0.357 1.00 92.19 99 LYS A N 1
ATOM 758 C CA . LYS A 1 99 ? -1.425 1.765 -1.806 1.00 92.19 99 LYS A CA 1
ATOM 759 C C . LYS A 1 99 ? -0.599 2.920 -2.377 1.00 92.19 99 LYS A C 1
ATOM 761 O O . LYS A 1 99 ? 0.105 2.727 -3.364 1.00 92.19 99 LYS A O 1
ATOM 766 N N . ASN A 1 100 ? -0.629 4.087 -1.734 1.00 90.12 100 ASN A N 1
ATOM 767 C CA . ASN A 1 100 ? 0.115 5.260 -2.196 1.00 90.12 100 ASN A CA 1
ATOM 768 C C . ASN A 1 100 ? 1.638 5.053 -2.115 1.00 90.12 100 ASN A C 1
ATOM 770 O O . ASN A 1 100 ? 2.358 5.451 -3.026 1.00 90.12 100 ASN A O 1
ATOM 774 N N . ILE A 1 101 ? 2.138 4.373 -1.075 1.00 92.56 101 ILE A N 1
ATOM 775 C CA . ILE A 1 101 ? 3.556 3.988 -0.974 1.00 92.56 101 ILE A CA 1
ATOM 776 C C . ILE A 1 101 ? 3.955 3.055 -2.127 1.00 92.56 101 ILE A C 1
ATOM 778 O O . ILE A 1 101 ? 5.000 3.273 -2.736 1.00 92.56 101 ILE A O 1
ATOM 782 N N . LEU A 1 102 ? 3.136 2.050 -2.452 1.00 95.38 102 LEU A N 1
ATOM 783 C CA . LEU A 1 102 ? 3.412 1.110 -3.543 1.00 95.38 102 LEU A CA 1
ATOM 784 C C . LEU A 1 102 ? 3.381 1.792 -4.922 1.00 95.38 102 LEU A C 1
ATOM 786 O O . LEU A 1 102 ? 4.253 1.521 -5.742 1.00 95.38 102 LEU A O 1
ATOM 790 N N . ILE A 1 103 ? 2.445 2.718 -5.161 1.00 94.69 103 ILE A N 1
ATOM 791 C CA . ILE A 1 103 ? 2.408 3.530 -6.392 1.00 94.69 103 ILE A CA 1
ATOM 792 C C . ILE A 1 103 ? 3.689 4.371 -6.512 1.00 94.69 103 ILE A C 1
ATOM 794 O O . ILE A 1 103 ? 4.379 4.288 -7.524 1.00 94.69 103 ILE A O 1
ATOM 798 N N . ASN A 1 104 ? 4.078 5.089 -5.452 1.00 96.00 104 ASN A N 1
ATOM 799 C CA . ASN A 1 104 ? 5.309 5.889 -5.437 1.00 96.00 104 ASN A CA 1
ATOM 800 C C . ASN A 1 104 ? 6.579 5.036 -5.642 1.00 96.00 104 ASN A C 1
ATOM 802 O O . ASN A 1 104 ? 7.546 5.493 -6.255 1.00 96.00 104 ASN A O 1
ATOM 806 N N . GLN A 1 105 ? 6.605 3.801 -5.126 1.00 97.75 105 GLN A N 1
ATOM 807 C CA . GLN A 1 105 ? 7.699 2.854 -5.374 1.00 97.75 105 GLN A CA 1
ATOM 808 C C . GLN A 1 105 ? 7.764 2.445 -6.847 1.00 97.75 105 GLN A C 1
ATOM 810 O O . GLN A 1 105 ? 8.854 2.386 -7.412 1.00 97.75 105 GLN A O 1
ATOM 815 N N . GLU A 1 106 ? 6.618 2.206 -7.480 1.00 97.25 106 GLU A N 1
ATOM 816 C CA . GLU A 1 106 ? 6.548 1.848 -8.892 1.00 97.25 106 GLU A CA 1
ATOM 817 C C . GLU A 1 106 ? 6.982 3.017 -9.793 1.00 97.25 106 GLU A C 1
ATOM 819 O O . GLU A 1 106 ? 7.858 2.845 -10.637 1.00 97.25 106 GLU A O 1
ATOM 824 N N . GLU A 1 107 ? 6.492 4.236 -9.548 1.00 97.06 107 GLU A N 1
ATOM 825 C CA . GLU A 1 107 ? 6.919 5.455 -10.259 1.00 97.06 107 GLU A CA 1
ATOM 826 C C . GLU A 1 107 ? 8.441 5.706 -10.134 1.00 97.06 107 GLU A C 1
ATOM 828 O O . GLU A 1 107 ? 9.109 6.122 -11.094 1.00 97.06 107 GLU A O 1
ATOM 833 N N . ASN A 1 108 ? 9.029 5.386 -8.974 1.00 97.88 108 ASN A N 1
ATOM 834 C CA . ASN A 1 108 ? 10.477 5.426 -8.756 1.00 97.88 108 ASN A CA 1
ATOM 835 C C . ASN A 1 108 ? 11.209 4.346 -9.578 1.00 97.88 108 ASN A C 1
ATOM 837 O O . ASN A 1 108 ? 12.152 4.670 -10.304 1.00 97.88 108 ASN A O 1
ATOM 841 N N . ILE A 1 109 ? 10.730 3.094 -9.559 1.00 97.81 109 ILE A N 1
ATOM 842 C CA . ILE A 1 109 ? 11.268 1.991 -10.377 1.00 97.81 109 ILE A CA 1
ATOM 843 C C . ILE A 1 109 ? 11.266 2.366 -11.864 1.00 97.81 109 ILE A C 1
ATOM 845 O O . ILE A 1 109 ? 12.286 2.205 -12.533 1.00 97.81 109 ILE A O 1
ATOM 849 N N . GLN A 1 110 ? 10.177 2.934 -12.387 1.00 98.12 110 GLN A N 1
ATOM 850 C CA . GLN A 1 110 ? 10.116 3.389 -13.780 1.00 98.12 110 GLN A CA 1
ATOM 851 C C . GLN A 1 110 ? 11.153 4.466 -14.088 1.00 98.12 110 GLN A C 1
ATOM 853 O O . GLN A 1 110 ? 11.779 4.445 -15.148 1.00 98.12 110 GLN A O 1
ATOM 858 N N . SER A 1 111 ? 11.324 5.423 -13.176 1.00 97.94 111 SER A N 1
ATOM 859 C CA . SER A 1 111 ? 12.290 6.514 -13.316 1.00 97.94 111 SER A CA 1
ATOM 860 C C . SER A 1 111 ? 13.723 5.976 -13.336 1.00 97.94 111 SER A C 1
ATOM 862 O O . SER A 1 111 ? 14.500 6.318 -14.228 1.00 97.94 111 SER A O 1
ATOM 864 N N . TYR A 1 112 ? 14.042 5.048 -12.432 1.00 97.88 112 TYR A N 1
ATOM 865 C CA . TYR A 1 112 ? 15.314 4.330 -12.409 1.00 97.88 112 TYR A CA 1
ATOM 866 C C . TYR A 1 112 ? 15.554 3.519 -13.691 1.00 97.88 112 TYR A C 1
ATOM 868 O O . TYR A 1 112 ? 16.626 3.625 -14.287 1.00 97.88 112 TYR A O 1
ATOM 876 N N . LEU A 1 113 ? 14.559 2.762 -14.169 1.00 97.69 113 LEU A N 1
ATOM 877 C CA . LEU A 1 113 ? 14.662 1.973 -15.403 1.00 97.69 113 LEU A CA 1
ATOM 878 C C . LEU A 1 113 ? 14.904 2.857 -16.635 1.00 97.69 113 LEU A C 1
ATOM 880 O O . LEU A 1 113 ? 15.733 2.507 -17.472 1.00 97.69 113 LEU A O 1
ATOM 884 N N . LYS A 1 114 ? 14.253 4.026 -16.728 1.00 97.31 114 LYS A N 1
ATOM 885 C CA . LYS A 1 114 ? 14.484 5.016 -17.800 1.00 97.31 114 LYS A CA 1
ATOM 886 C C . LYS A 1 114 ? 15.922 5.555 -17.775 1.00 97.31 114 LYS A C 1
ATOM 888 O O . LYS A 1 114 ? 16.572 5.601 -18.819 1.00 97.31 114 LYS A O 1
ATOM 893 N N . VAL A 1 115 ? 16.442 5.905 -16.594 1.00 97.75 115 VAL A N 1
ATOM 894 C CA . VAL A 1 115 ? 17.836 6.363 -16.425 1.00 97.75 115 VAL A CA 1
ATOM 895 C C . VAL A 1 115 ? 18.829 5.249 -16.769 1.00 97.75 115 VAL A C 1
ATOM 897 O O . VAL A 1 115 ? 19.752 5.478 -17.549 1.00 97.75 115 VAL A O 1
ATOM 900 N N . MET A 1 116 ? 18.608 4.031 -16.265 1.00 96.19 116 MET A N 1
ATOM 901 C CA . MET A 1 116 ? 19.426 2.854 -16.573 1.00 96.19 116 MET A CA 1
ATOM 902 C C . MET A 1 116 ? 19.443 2.559 -18.079 1.00 96.19 116 MET A C 1
ATOM 904 O O . MET A 1 116 ? 20.502 2.292 -18.639 1.00 96.19 116 MET A O 1
ATOM 908 N N . LYS A 1 117 ? 18.296 2.673 -18.760 1.00 95.94 117 LYS A N 1
ATOM 909 C CA . LYS A 1 117 ? 18.184 2.486 -20.212 1.00 95.94 117 LYS A CA 1
ATOM 910 C C . LYS A 1 117 ? 19.042 3.485 -20.996 1.00 95.94 117 LYS A C 1
ATOM 912 O O . LYS A 1 117 ? 19.747 3.077 -21.922 1.00 95.94 117 LYS A O 1
ATOM 917 N N . SER A 1 118 ? 19.033 4.762 -20.598 1.00 96.25 118 SER A N 1
ATOM 918 C CA . SER A 1 118 ? 19.902 5.789 -21.192 1.00 96.25 118 SER A CA 1
ATOM 919 C C . SER A 1 118 ? 21.378 5.498 -20.922 1.00 96.25 118 SER A C 1
ATOM 921 O O . SER A 1 118 ? 22.164 5.424 -21.861 1.00 96.25 118 SER A O 1
ATOM 923 N N . ALA A 1 119 ? 21.742 5.249 -19.660 1.00 96.38 119 ALA A N 1
ATOM 924 C CA . ALA A 1 119 ? 23.119 4.968 -19.261 1.00 96.38 119 ALA A CA 1
ATOM 925 C C . ALA A 1 119 ? 23.694 3.732 -19.976 1.00 96.38 119 ALA A C 1
ATOM 927 O O . ALA A 1 119 ? 24.841 3.751 -20.413 1.00 96.38 119 ALA A O 1
ATOM 928 N N . MET A 1 120 ? 22.887 2.682 -20.158 1.00 94.75 120 MET A N 1
ATOM 929 C CA . MET A 1 120 ? 23.278 1.474 -20.887 1.00 94.75 120 MET A CA 1
ATOM 930 C C . MET A 1 120 ? 23.492 1.749 -22.384 1.00 94.75 120 MET A C 1
ATOM 932 O O . MET A 1 120 ? 24.456 1.265 -22.978 1.00 94.75 120 MET A O 1
ATOM 936 N N . ASN A 1 121 ? 22.632 2.573 -22.989 1.00 94.62 121 ASN A N 1
ATOM 937 C CA . ASN A 1 121 ? 22.792 3.004 -24.375 1.00 94.62 121 ASN A CA 1
ATOM 938 C C . ASN A 1 121 ? 24.073 3.840 -24.560 1.00 94.62 121 ASN A C 1
ATOM 940 O O . ASN A 1 121 ? 24.831 3.602 -25.500 1.00 94.62 121 ASN A O 1
ATOM 944 N N . ASP A 1 122 ? 24.360 4.766 -23.648 1.00 96.06 122 ASP A N 1
ATOM 945 C CA . ASP A 1 122 ? 25.576 5.583 -23.704 1.00 96.06 122 ASP A CA 1
ATOM 946 C C . ASP A 1 122 ? 26.847 4.763 -23.424 1.00 96.06 122 ASP A C 1
ATOM 948 O O . ASP A 1 122 ? 27.849 4.939 -24.118 1.00 96.06 122 ASP A O 1
ATOM 952 N N . LEU A 1 123 ? 26.788 3.780 -22.517 1.00 95.38 123 LEU A N 1
ATOM 953 C CA . LEU A 1 123 ? 27.861 2.804 -22.302 1.00 95.38 123 LEU A CA 1
ATOM 954 C C . LEU A 1 123 ? 28.129 1.956 -23.555 1.00 95.38 123 LEU A C 1
ATOM 956 O O . LEU A 1 123 ? 29.286 1.696 -23.887 1.00 95.38 123 LEU A O 1
ATOM 960 N N . SER A 1 124 ? 27.084 1.548 -24.282 1.00 96.12 124 SER A N 1
ATOM 961 C CA . SER A 1 124 ? 27.258 0.768 -25.512 1.00 96.12 124 SER A CA 1
ATOM 962 C C . SER A 1 124 ? 28.043 1.549 -26.575 1.00 96.12 124 SER A C 1
ATOM 964 O O . SER A 1 124 ? 28.961 1.006 -27.183 1.00 96.12 124 SER A O 1
ATOM 966 N N . ARG A 1 125 ? 27.793 2.859 -26.721 1.00 94.88 125 ARG A N 1
ATOM 967 C CA . ARG A 1 125 ? 28.483 3.733 -27.689 1.00 94.88 125 ARG A CA 1
ATOM 968 C C . ARG A 1 125 ? 29.993 3.850 -27.466 1.00 94.88 125 ARG A C 1
ATOM 970 O O . ARG A 1 125 ? 30.710 4.138 -28.419 1.00 94.88 125 ARG A O 1
ATOM 977 N N . ILE A 1 126 ? 30.468 3.645 -26.236 1.00 96.12 126 ILE A N 1
ATOM 978 C CA . ILE A 1 126 ? 31.898 3.697 -25.880 1.00 96.12 126 ILE A CA 1
ATOM 979 C C . ILE A 1 126 ? 32.542 2.310 -25.738 1.00 96.12 126 ILE A C 1
ATOM 981 O O . ILE A 1 126 ? 33.746 2.219 -25.505 1.00 96.12 126 ILE A O 1
ATOM 985 N N . THR A 1 127 ? 31.764 1.233 -25.879 1.00 94.31 127 THR A N 1
ATOM 986 C CA . THR A 1 127 ? 32.222 -0.149 -25.682 1.00 94.31 127 THR A CA 1
ATOM 987 C C . THR A 1 127 ? 32.260 -0.893 -27.026 1.00 94.31 127 THR A C 1
ATOM 989 O O . THR A 1 127 ? 31.222 -0.968 -27.687 1.00 94.31 127 THR A O 1
ATOM 992 N N . PRO A 1 128 ? 33.405 -1.469 -27.445 1.00 93.00 128 PRO A N 1
ATOM 993 C CA . PRO A 1 128 ? 33.486 -2.310 -28.643 1.00 93.00 128 PRO A CA 1
ATOM 994 C C . PRO A 1 128 ? 32.537 -3.517 -28.593 1.00 93.00 128 PRO A C 1
ATOM 996 O O . PRO A 1 128 ? 32.242 -4.028 -27.513 1.00 93.00 128 PRO A O 1
ATOM 999 N N . ASP A 1 129 ? 32.061 -3.962 -29.761 1.00 91.44 129 ASP A N 1
ATOM 1000 C CA . ASP A 1 129 ? 31.185 -5.135 -29.954 1.00 91.44 129 ASP A CA 1
ATOM 1001 C C . ASP A 1 129 ? 29.945 -5.191 -29.033 1.00 91.44 129 ASP A C 1
ATOM 1003 O O . ASP A 1 129 ? 29.412 -6.250 -28.705 1.00 91.44 129 ASP A O 1
ATOM 1007 N N . SER A 1 130 ? 29.444 -4.021 -28.630 1.00 93.56 130 SER A N 1
ATOM 1008 C CA . SER A 1 130 ? 28.388 -3.889 -27.622 1.00 93.56 130 SER A CA 1
ATOM 1009 C C . SER A 1 130 ? 26.955 -4.016 -28.135 1.00 93.56 130 SER A C 1
ATOM 1011 O O . SER A 1 130 ? 26.022 -4.109 -27.336 1.00 93.56 130 SER A O 1
ATOM 1013 N N . ALA A 1 131 ? 26.760 -4.001 -29.456 1.00 90.38 131 ALA A N 1
ATOM 1014 C CA . ALA A 1 131 ? 25.442 -3.870 -30.072 1.00 90.38 131 ALA A CA 1
ATOM 1015 C C . ALA A 1 131 ? 24.474 -4.999 -29.675 1.00 90.38 131 ALA A C 1
ATOM 1017 O O . ALA A 1 131 ? 23.307 -4.726 -29.384 1.00 90.38 131 ALA A O 1
ATOM 1018 N N . ASP A 1 132 ? 24.957 -6.245 -29.622 1.00 92.88 132 ASP A N 1
ATOM 1019 C CA . ASP A 1 132 ? 24.126 -7.404 -29.284 1.00 92.88 132 ASP A CA 1
ATOM 1020 C C . ASP A 1 132 ? 23.682 -7.378 -27.816 1.00 92.88 132 ASP A C 1
ATOM 1022 O O . ASP A 1 132 ? 22.481 -7.371 -27.531 1.00 92.88 132 ASP A O 1
ATOM 1026 N N . TRP A 1 133 ? 24.627 -7.260 -26.871 1.00 94.56 133 TRP A N 1
ATOM 1027 C CA . TRP A 1 133 ? 24.264 -7.211 -25.456 1.00 94.56 133 TRP A CA 1
ATOM 1028 C C . TRP A 1 133 ? 23.424 -5.973 -25.138 1.00 94.56 133 TRP A C 1
ATOM 1030 O O . TRP A 1 133 ? 22.448 -6.092 -24.397 1.00 94.56 133 TRP A O 1
ATOM 1040 N N . ASN A 1 134 ? 23.715 -4.808 -25.732 1.00 96.44 134 ASN A N 1
ATOM 1041 C CA . ASN A 1 134 ? 22.893 -3.616 -25.529 1.00 96.44 134 ASN A CA 1
ATOM 1042 C C . ASN A 1 134 ? 21.459 -3.881 -25.998 1.00 96.44 134 ASN A C 1
ATOM 1044 O O . ASN A 1 134 ? 20.541 -3.692 -25.210 1.00 96.44 134 ASN A O 1
ATOM 1048 N N . SER A 1 135 ? 21.249 -4.419 -27.204 1.00 95.88 135 SER A N 1
ATOM 1049 C CA . SER A 1 135 ? 19.912 -4.795 -27.691 1.00 95.88 135 SER A CA 1
ATOM 1050 C C . SER A 1 135 ? 19.161 -5.703 -26.701 1.00 95.88 135 SER A C 1
ATOM 1052 O O . SER A 1 135 ? 18.023 -5.413 -26.317 1.00 95.88 135 SER A O 1
ATOM 1054 N N . GLN A 1 136 ? 19.827 -6.744 -26.186 1.00 95.62 136 GLN A N 1
ATOM 1055 C CA . GLN A 1 136 ? 19.244 -7.651 -25.191 1.00 95.62 136 GLN A CA 1
ATOM 1056 C C . GLN A 1 136 ? 18.887 -6.952 -23.865 1.00 95.62 136 GLN A C 1
ATOM 1058 O O . GLN A 1 136 ? 17.825 -7.217 -23.295 1.00 95.62 136 GLN A O 1
ATOM 1063 N N . TYR A 1 137 ? 19.748 -6.067 -23.351 1.00 96.06 137 TYR A N 1
ATOM 1064 C CA . TYR A 1 137 ? 19.489 -5.329 -22.109 1.00 96.06 137 TYR A CA 1
ATOM 1065 C C . TYR A 1 137 ? 18.409 -4.255 -22.281 1.00 96.06 137 TYR A C 1
ATOM 1067 O O . TYR A 1 137 ? 17.551 -4.133 -21.409 1.00 96.06 137 TYR A O 1
ATOM 1075 N N . GLN A 1 138 ? 18.389 -3.535 -23.405 1.00 96.88 138 GLN A N 1
ATOM 1076 C CA . GLN A 1 138 ? 17.345 -2.559 -23.744 1.00 96.88 138 GLN A CA 1
ATOM 1077 C C . GLN A 1 138 ? 15.965 -3.236 -23.758 1.00 96.88 138 GLN A C 1
ATOM 1079 O O . GLN A 1 138 ? 15.049 -2.767 -23.085 1.00 96.88 138 GLN A O 1
ATOM 1084 N N . TYR A 1 139 ? 15.846 -4.397 -24.414 1.00 97.56 139 TYR A N 1
ATOM 1085 C CA . TYR A 1 139 ? 14.615 -5.192 -24.429 1.00 97.56 139 TYR A CA 1
ATOM 1086 C C . TYR A 1 139 ? 14.176 -5.646 -23.025 1.00 97.56 139 TYR A C 1
ATOM 1088 O O . TYR A 1 139 ? 13.006 -5.521 -22.664 1.00 97.56 139 TYR A O 1
ATOM 1096 N N . ARG A 1 140 ? 15.108 -6.131 -22.190 1.00 96.75 140 ARG A N 1
ATOM 1097 C CA . ARG A 1 140 ? 14.808 -6.531 -20.800 1.00 96.75 140 ARG A CA 1
ATOM 1098 C C . ARG A 1 140 ? 14.349 -5.351 -19.938 1.00 96.75 140 ARG A C 1
ATOM 1100 O O . ARG A 1 140 ? 13.436 -5.518 -19.132 1.00 96.75 140 ARG A O 1
ATOM 1107 N N . LEU A 1 141 ? 14.956 -4.175 -20.111 1.00 97.38 141 LEU A N 1
ATOM 1108 C CA . LEU A 1 141 ? 14.563 -2.945 -19.417 1.00 97.38 141 LEU A CA 1
ATOM 1109 C C . LEU A 1 141 ? 13.172 -2.467 -19.859 1.00 97.38 141 LEU A C 1
ATOM 1111 O O . LEU A 1 141 ? 12.387 -2.054 -19.010 1.00 97.38 141 LEU A O 1
ATOM 1115 N N . ASP A 1 142 ? 12.831 -2.594 -21.144 1.00 97.56 142 ASP A N 1
ATOM 1116 C CA . ASP A 1 142 ? 11.491 -2.277 -21.656 1.00 97.56 142 ASP A CA 1
ATOM 1117 C C . ASP A 1 142 ? 10.416 -3.245 -21.144 1.00 97.56 142 ASP A C 1
ATOM 1119 O O . ASP A 1 142 ? 9.335 -2.806 -20.752 1.00 97.56 142 ASP A O 1
ATOM 1123 N N . LEU A 1 143 ? 10.711 -4.549 -21.061 1.00 98.06 143 LEU A N 1
ATOM 1124 C CA . LEU A 1 143 ? 9.815 -5.520 -20.420 1.00 98.06 143 LEU A CA 1
ATOM 1125 C C . LEU A 1 143 ? 9.592 -5.201 -18.934 1.00 98.06 143 LEU A C 1
ATOM 1127 O O . LEU A 1 143 ? 8.456 -5.241 -18.460 1.00 98.06 143 LEU A O 1
ATOM 1131 N N . ALA A 1 144 ? 10.659 -4.860 -18.204 1.00 97.38 144 ALA A N 1
ATOM 1132 C CA . ALA A 1 144 ? 10.567 -4.470 -16.800 1.00 97.38 144 ALA A CA 1
ATOM 1133 C C . ALA A 1 144 ? 9.753 -3.178 -16.620 1.00 97.38 144 ALA A C 1
ATOM 1135 O O . ALA A 1 144 ? 8.901 -3.113 -15.737 1.00 97.38 144 ALA A O 1
ATOM 1136 N N . LEU A 1 145 ? 9.957 -2.182 -17.489 1.00 97.62 145 LEU A N 1
ATOM 1137 C CA . LEU A 1 145 ? 9.213 -0.922 -17.480 1.00 97.62 145 LEU A CA 1
ATOM 1138 C C . LEU A 1 145 ? 7.726 -1.138 -17.806 1.00 97.62 145 LEU A C 1
ATOM 1140 O O . LEU A 1 145 ? 6.868 -0.543 -17.160 1.00 97.62 145 LEU A O 1
ATOM 1144 N N . LYS A 1 146 ? 7.406 -2.023 -18.758 1.00 97.94 146 LYS A N 1
ATOM 1145 C CA . LYS A 1 146 ? 6.022 -2.398 -19.079 1.00 97.94 146 LYS A CA 1
ATOM 1146 C C . LYS A 1 146 ? 5.334 -3.085 -17.898 1.00 97.94 146 LYS A C 1
ATOM 1148 O O . LYS A 1 146 ? 4.246 -2.676 -17.514 1.00 97.94 146 LYS A O 1
ATOM 1153 N N . SER A 1 147 ? 5.983 -4.082 -17.293 1.00 97.44 147 SER A N 1
ATOM 1154 C CA . SER A 1 147 ? 5.443 -4.777 -16.115 1.00 97.44 147 SER A CA 1
ATOM 1155 C C . SER A 1 147 ? 5.273 -3.832 -14.918 1.00 97.44 147 SER A C 1
ATOM 1157 O O . SER A 1 147 ? 4.299 -3.938 -14.179 1.00 97.44 147 SER A O 1
ATOM 1159 N N . SER A 1 148 ? 6.186 -2.871 -14.761 1.00 97.19 148 SER A N 1
ATOM 1160 C CA . SER A 1 148 ? 6.107 -1.801 -13.765 1.00 97.19 148 SER A CA 1
ATOM 1161 C C . SER A 1 148 ? 4.857 -0.927 -13.964 1.00 97.19 148 SER A C 1
ATOM 1163 O O . SER A 1 148 ? 4.061 -0.787 -13.039 1.00 97.19 148 SER A O 1
ATOM 1165 N N . LEU A 1 149 ? 4.609 -0.438 -15.185 1.00 97.00 149 LEU A N 1
ATOM 1166 C CA . LEU A 1 149 ? 3.392 0.314 -15.537 1.00 97.00 149 LEU A CA 1
ATOM 1167 C C . LEU A 1 149 ? 2.102 -0.503 -15.323 1.00 97.00 149 LEU A C 1
ATOM 1169 O O . LEU A 1 149 ? 1.109 0.021 -14.825 1.00 97.00 149 LEU A O 1
ATOM 1173 N N . GLU A 1 150 ? 2.108 -1.799 -15.651 1.00 97.00 150 GLU A N 1
ATOM 1174 C CA . GLU A 1 150 ? 0.960 -2.690 -15.417 1.00 97.00 150 GLU A CA 1
ATOM 1175 C C . GLU A 1 150 ? 0.650 -2.850 -13.916 1.00 97.00 150 GLU A C 1
ATOM 1177 O O . GLU A 1 150 ? -0.516 -2.858 -13.522 1.00 97.00 150 GLU A O 1
ATOM 1182 N N . ARG A 1 151 ? 1.673 -2.930 -13.051 1.00 96.50 151 ARG A N 1
ATOM 1183 C CA . ARG A 1 151 ? 1.478 -2.967 -11.590 1.00 96.50 151 ARG A CA 1
ATOM 1184 C C . ARG A 1 151 ? 0.972 -1.634 -11.037 1.00 96.50 151 ARG A C 1
ATOM 1186 O O . ARG A 1 151 ? 0.101 -1.651 -10.172 1.00 96.50 151 ARG A O 1
ATOM 1193 N N . GLU A 1 152 ? 1.468 -0.503 -11.536 1.00 95.31 152 GLU A N 1
ATOM 1194 C CA . GLU A 1 152 ? 0.983 0.837 -11.170 1.00 95.31 152 GLU A CA 1
ATOM 1195 C C . GLU A 1 152 ? -0.518 0.990 -11.466 1.00 95.31 152 GLU A C 1
ATOM 1197 O O . GLU A 1 152 ? -1.274 1.447 -10.606 1.00 95.31 152 GLU A O 1
ATOM 1202 N N . ASP A 1 153 ? -0.967 0.557 -12.648 1.00 93.62 153 ASP A N 1
ATOM 1203 C CA . ASP A 1 153 ? -2.378 0.610 -13.046 1.00 93.62 153 ASP A CA 1
ATOM 1204 C C . ASP A 1 153 ? -3.255 -0.291 -12.159 1.00 93.62 153 ASP A C 1
ATOM 1206 O O . ASP A 1 153 ? -4.251 0.162 -11.590 1.00 93.62 153 ASP A O 1
ATOM 1210 N N . LEU A 1 154 ? -2.826 -1.535 -11.908 1.00 92.88 154 LEU A N 1
ATOM 1211 C CA . LEU A 1 154 ? -3.498 -2.442 -10.967 1.00 92.88 154 LEU A CA 1
ATOM 1212 C C . LEU A 1 154 ? -3.589 -1.857 -9.545 1.00 92.88 154 LEU A C 1
ATOM 1214 O O . LEU A 1 154 ? -4.626 -1.986 -8.889 1.00 92.88 154 LEU A O 1
ATOM 1218 N N . LEU A 1 155 ? -2.538 -1.184 -9.066 1.00 91.62 155 LEU A N 1
ATOM 1219 C CA . LEU A 1 155 ? -2.533 -0.501 -7.769 1.00 91.62 155 LEU A CA 1
ATOM 1220 C C . LEU A 1 155 ? -3.483 0.703 -7.749 1.00 91.62 155 LEU A C 1
ATOM 1222 O O . LEU A 1 155 ? -4.175 0.911 -6.751 1.00 91.62 155 LEU A O 1
ATOM 1226 N N . ARG A 1 156 ? -3.572 1.477 -8.838 1.00 88.12 156 ARG A N 1
ATOM 1227 C CA . ARG A 1 156 ? -4.529 2.589 -8.968 1.00 88.12 156 ARG A CA 1
ATOM 1228 C C . ARG A 1 156 ? -5.976 2.096 -8.972 1.00 88.12 156 ARG A C 1
ATOM 1230 O O . ARG A 1 156 ? -6.793 2.661 -8.240 1.00 88.12 156 ARG A O 1
ATOM 1237 N N . LEU A 1 157 ? -6.261 1.012 -9.699 1.00 86.38 157 LEU A N 1
ATOM 1238 C CA . LEU A 1 157 ? -7.563 0.334 -9.760 1.00 86.38 157 LEU A CA 1
ATOM 1239 C C . LEU A 1 157 ? -7.988 -0.308 -8.424 1.00 86.38 157 LEU A C 1
ATOM 1241 O O . LEU A 1 157 ? -9.183 -0.514 -8.191 1.00 86.38 157 LEU A O 1
ATOM 1245 N N . LEU A 1 158 ? -7.040 -0.610 -7.530 1.00 81.94 158 LEU A N 1
ATOM 1246 C CA . LEU A 1 158 ? -7.320 -1.195 -6.218 1.00 81.94 158 LEU A CA 1
ATOM 1247 C C . LEU A 1 158 ? -8.157 -0.239 -5.349 1.00 81.94 158 LEU A C 1
ATOM 1249 O O . LEU A 1 158 ? -7.687 0.818 -4.922 1.00 81.94 158 LEU A O 1
ATOM 1253 N N . LYS A 1 159 ? -9.398 -0.624 -5.034 1.00 71.94 159 LYS A N 1
ATOM 1254 C CA . LYS A 1 159 ? -10.270 0.128 -4.118 1.00 71.94 159 LYS A CA 1
ATOM 1255 C C . LYS A 1 159 ? -9.891 -0.162 -2.666 1.00 71.94 159 LYS A C 1
ATOM 1257 O O . LYS A 1 159 ? -10.266 -1.201 -2.128 1.00 71.94 159 LYS A O 1
ATOM 1262 N N . THR A 1 160 ? -9.208 0.764 -1.995 1.00 68.38 160 THR A N 1
ATOM 1263 C CA . THR A 1 160 ? -8.788 0.632 -0.583 1.00 68.38 160 THR A CA 1
ATOM 1264 C C . THR A 1 160 ? -9.898 0.972 0.419 1.00 68.38 160 THR A C 1
ATOM 1266 O O . THR A 1 160 ? -9.651 1.535 1.482 1.00 68.38 160 THR A O 1
ATOM 1269 N N . GLY A 1 161 ? -11.140 0.592 0.096 1.00 55.34 161 GLY A N 1
ATOM 1270 C CA . GLY A 1 161 ? -12.312 0.826 0.942 1.00 55.34 161 GLY A CA 1
ATOM 1271 C C . GLY A 1 161 ? -12.500 2.295 1.319 1.00 55.34 161 GLY A C 1
ATOM 1272 O O . GLY A 1 161 ? -12.834 2.577 2.462 1.00 55.34 161 GLY A O 1
ATOM 1273 N N . GLU A 1 162 ? -12.228 3.215 0.391 1.00 54.97 162 GLU A N 1
ATOM 1274 C CA . GLU A 1 162 ? -12.463 4.648 0.582 1.00 54.97 162 GLU A CA 1
ATOM 1275 C C . GLU A 1 162 ? -13.872 4.864 1.164 1.00 54.97 162 GLU A C 1
ATOM 1277 O O . GLU A 1 162 ? -14.832 4.300 0.618 1.00 54.97 162 GLU A O 1
ATOM 1282 N N . PRO A 1 163 ? -14.027 5.640 2.257 1.00 48.12 163 PRO A N 1
ATOM 1283 C CA . PRO A 1 163 ? -15.341 6.054 2.715 1.00 48.12 163 PRO A CA 1
ATOM 1284 C C . PRO A 1 163 ? -16.030 6.740 1.544 1.00 48.12 163 PRO A C 1
ATOM 1286 O O . PRO A 1 163 ? -15.549 7.750 1.033 1.00 48.12 163 PRO A O 1
ATOM 1289 N N . ASN A 1 164 ? -17.129 6.161 1.067 1.00 44.69 164 ASN A N 1
ATOM 1290 C CA . ASN A 1 164 ? -17.889 6.773 -0.006 1.00 44.69 164 ASN A CA 1
ATOM 1291 C C . ASN A 1 164 ? -18.516 8.048 0.565 1.00 44.69 164 ASN A C 1
ATOM 1293 O O . ASN A 1 164 ? -19.554 7.972 1.216 1.00 44.69 164 ASN A O 1
ATOM 1297 N N . GLU A 1 165 ? -17.902 9.210 0.328 1.00 50.38 165 GLU A N 1
ATOM 1298 C CA . GLU A 1 165 ? -18.384 10.507 0.835 1.00 50.38 165 GLU A CA 1
ATOM 1299 C C . GLU A 1 165 ? -19.834 10.806 0.397 1.00 50.38 165 GLU A C 1
ATOM 1301 O O . GLU A 1 165 ? -20.525 11.617 1.005 1.00 50.38 165 GLU A O 1
ATOM 1306 N N . LYS A 1 166 ? -20.339 10.080 -0.612 1.00 45.12 166 LYS A N 1
ATOM 1307 C CA . LYS A 1 166 ? -21.731 10.109 -1.084 1.00 45.12 166 LYS A CA 1
ATOM 1308 C C . LYS A 1 166 ? -22.707 9.232 -0.282 1.00 45.12 166 LYS A C 1
ATOM 1310 O O . LYS A 1 166 ? -23.842 9.072 -0.714 1.00 45.12 166 LYS A O 1
ATOM 1315 N N . ALA A 1 167 ? -22.283 8.626 0.827 1.00 44.03 167 ALA A N 1
ATOM 1316 C CA . ALA A 1 167 ? -23.155 7.876 1.740 1.00 44.03 167 ALA A CA 1
ATOM 1317 C C . ALA A 1 167 ? -23.696 8.728 2.909 1.00 44.03 167 ALA A C 1
ATOM 1319 O O . ALA A 1 167 ? -24.515 8.234 3.680 1.00 44.03 167 ALA A O 1
ATOM 1320 N N . SER A 1 168 ? -23.255 9.988 3.024 1.00 42.84 168 SER A N 1
ATOM 1321 C CA . SER A 1 168 ? -23.619 10.922 4.104 1.00 42.84 168 SER A CA 1
ATOM 1322 C C . SER A 1 168 ? -24.287 12.208 3.584 1.00 42.84 168 SER A C 1
ATOM 1324 O O . SER A 1 168 ? -24.023 13.296 4.099 1.00 42.84 168 SER A O 1
ATOM 1326 N N . GLN A 1 169 ? -25.136 12.085 2.555 1.00 34.75 169 GLN A N 1
ATOM 1327 C CA . GLN A 1 169 ? -26.082 13.114 2.093 1.00 34.75 169 GLN A CA 1
ATOM 1328 C C . GLN A 1 169 ? -27.480 12.509 1.946 1.00 34.75 169 GLN A C 1
ATOM 1330 O O . GLN A 1 169 ? -27.559 11.393 1.386 1.00 34.75 169 GLN A O 1
#

Sequence (169 aa):
MKDNNDNSSNSAGQKPKSVLVPFLLCFILSVGASGGISYFLVSSSKDDPELESTLSKYDARITDVQNAQKKYSLQIDKIDKDSEELKLYLRHSSATALKNILINQEENIQSYLKVMKSAMNDLSRITPDSADWNSQYQYRLDLALKSSLEREDLLRLLKTGEPNEKASQ